Protein AF-A0A954BRD0-F1 (afdb_monomer)

Secondary structure (DSSP, 8-state):
--PPPPPBSHHHHHTTTTTS-EEEEEEE-SS-SSS-EEEEEEE--TT---HHHHTT---GGGS-HHHHHHHHHHHHHHSEEEEEEE-HHHHHHH-HHHHHHHHHHHHHHHSSS--SEEEEESS-PPTT-SS-EEEETTGGGTBTT-

Foldseek 3Di:
DPPADAADAPVVVVVPAPNFFEKEKEWDDLPDPDDKIKMKIKTAHRVGDDPVLLVLQAQCVPDDPVSVVVSVVVRVVGIFMFMFIQGPVNCVVVPRLVRVLRGRLRGQVRGPDHGQEYEYEDDDDRPDRPHHYDYDDPCSRYHSND

pLDDT: mean 93.83, std 8.17, range [42.09, 98.69]

Sequence (146 aa):
MTGRARPDLTHEAAAGHPGLRVAGVDEVGRGPLAGPLVAAAVVVPPQGLPHALAARIDDSKRLSPAVRTELAAAIAAQCASAVGRAEVAEIDTLGLSAALALAMGRALRGLPAAPDHALVDGRWIPPGLPCPATAVVKGDQRCLSV

Solvent-accessible surface area (backbone atoms only — not comparable to full-atom values): 7823 Å² total; per-residue (Å²): 132,85,77,78,74,66,28,36,59,66,55,40,39,74,67,36,37,64,86,37,50,40,23,12,25,42,74,49,50,87,79,61,97,69,70,45,35,35,16,42,23,26,27,66,44,73,89,56,69,60,65,83,57,49,73,67,52,57,52,67,89,80,46,54,73,69,56,47,55,53,47,51,53,55,44,59,76,64,26,53,53,23,71,11,61,23,49,55,72,47,28,74,72,57,34,66,68,52,22,48,26,47,4,43,32,40,3,47,69,52,27,93,60,79,45,64,27,35,41,32,48,34,86,64,74,57,75,83,48,91,44,56,71,44,51,30,75,58,17,46,49,44,24,63,42,56

Structure (mmCIF, N/CA/C/O backbone):
data_AF-A0A954BRD0-F1
#
_entry.id   AF-A0A954BRD0-F1
#
loop_
_atom_site.group_PDB
_atom_site.id
_atom_site.type_symbol
_atom_site.label_atom_id
_atom_site.label_alt_id
_atom_site.label_comp_id
_atom_site.label_asym_id
_atom_site.label_entity_id
_atom_site.label_seq_id
_atom_site.pdbx_PDB_ins_code
_atom_site.Cartn_x
_atom_site.Cartn_y
_atom_site.Cartn_z
_atom_site.occupancy
_atom_site.B_iso_or_equiv
_atom_site.auth_seq_id
_atom_site.auth_comp_id
_atom_site.auth_asym_id
_atom_site.auth_atom_id
_atom_site.pdbx_PDB_model_num
ATOM 1 N N . MET A 1 1 ? 12.664 19.606 22.897 1.00 42.09 1 MET A N 1
ATOM 2 C CA . MET A 1 1 ? 12.570 18.439 21.995 1.00 42.09 1 MET A CA 1
ATOM 3 C C . MET A 1 1 ? 11.105 18.250 21.644 1.00 42.09 1 MET A C 1
ATOM 5 O O . MET A 1 1 ? 10.375 17.654 22.421 1.00 42.09 1 MET A O 1
ATOM 9 N N . THR A 1 2 ? 10.631 18.844 20.552 1.00 45.19 2 THR A N 1
ATOM 10 C CA . THR A 1 2 ? 9.273 18.579 20.060 1.00 45.19 2 THR A CA 1
ATOM 11 C C . THR A 1 2 ? 9.262 17.152 19.519 1.00 45.19 2 THR A C 1
ATOM 13 O O . THR A 1 2 ? 9.907 16.859 18.514 1.00 45.19 2 THR A O 1
ATOM 16 N N . GLY A 1 3 ? 8.631 16.229 20.249 1.00 55.69 3 GLY A N 1
ATOM 17 C CA . GLY A 1 3 ? 8.462 14.853 19.790 1.00 55.69 3 GLY A CA 1
ATOM 18 C C . GLY A 1 3 ? 7.759 14.870 18.437 1.00 55.69 3 GLY A C 1
ATOM 19 O O . GLY A 1 3 ? 6.707 15.490 18.297 1.00 55.69 3 GLY A O 1
ATOM 20 N N . ARG A 1 4 ? 8.373 14.260 17.422 1.00 65.94 4 ARG A N 1
ATOM 21 C CA . ARG A 1 4 ? 7.777 14.163 16.090 1.00 65.94 4 ARG A CA 1
ATOM 22 C C . ARG A 1 4 ? 6.459 13.388 16.190 1.00 65.94 4 ARG A C 1
ATOM 24 O O . ARG A 1 4 ? 6.419 12.344 16.838 1.00 65.94 4 ARG A O 1
ATOM 31 N N . ALA A 1 5 ? 5.410 13.911 15.558 1.00 78.12 5 ALA A N 1
ATOM 32 C CA . ALA A 1 5 ? 4.113 13.249 15.500 1.00 78.12 5 ALA A CA 1
ATOM 33 C C . ALA A 1 5 ? 4.245 11.881 14.811 1.00 78.12 5 ALA A C 1
ATOM 35 O O . ALA A 1 5 ? 4.966 11.753 13.817 1.00 78.12 5 ALA A O 1
ATOM 36 N N . ARG A 1 6 ? 3.591 10.869 15.385 1.00 85.62 6 ARG A N 1
ATOM 37 C CA . ARG A 1 6 ? 3.444 9.543 14.776 1.00 85.62 6 ARG A CA 1
ATOM 38 C C . ARG A 1 6 ? 2.381 9.597 13.677 1.00 85.62 6 ARG A C 1
ATOM 40 O O . ARG A 1 6 ? 1.528 10.483 13.749 1.00 85.62 6 ARG A O 1
ATOM 47 N N . PRO A 1 7 ? 2.427 8.684 12.693 1.00 91.56 7 PRO A N 1
ATOM 48 C CA . PRO A 1 7 ? 1.338 8.567 11.737 1.00 91.56 7 PRO A CA 1
ATOM 49 C C . PRO A 1 7 ? 0.018 8.303 12.474 1.00 91.56 7 PRO A C 1
ATOM 51 O O . PRO A 1 7 ? -0.028 7.574 13.468 1.00 91.56 7 PRO A O 1
ATOM 54 N N . ASP A 1 8 ? -1.047 8.932 11.993 1.00 94.00 8 ASP A N 1
ATOM 55 C CA . ASP A 1 8 ? -2.405 8.782 12.500 1.00 94.00 8 ASP A CA 1
ATOM 56 C C . ASP A 1 8 ? -3.389 8.680 11.326 1.00 94.00 8 ASP A C 1
ATOM 58 O O . ASP A 1 8 ? -2.975 8.563 10.175 1.00 94.00 8 ASP A O 1
ATOM 62 N N . LEU A 1 9 ? -4.691 8.675 11.619 1.00 95.69 9 LEU A N 1
ATOM 63 C CA . LEU A 1 9 ? -5.742 8.521 10.610 1.00 95.69 9 LEU A CA 1
ATOM 64 C C . LEU A 1 9 ? -6.200 9.847 9.979 1.00 95.69 9 LEU A C 1
ATOM 66 O O . LEU A 1 9 ? -7.267 9.894 9.371 1.00 95.69 9 LEU A O 1
ATOM 70 N N . THR A 1 10 ? -5.459 10.949 10.136 1.00 96.75 10 THR A N 1
ATOM 71 C CA . THR A 1 10 ? -5.897 12.267 9.643 1.00 96.75 10 THR A CA 1
ATOM 72 C C . THR A 1 10 ? -6.057 12.289 8.120 1.00 96.75 10 THR A C 1
ATOM 74 O O . THR A 1 10 ? -7.024 12.863 7.614 1.00 96.75 10 THR A O 1
ATOM 77 N N . HIS A 1 11 ? -5.141 11.663 7.372 1.00 97.31 11 HIS A N 1
ATOM 78 C CA . HIS A 1 11 ? -5.214 11.625 5.902 1.00 97.31 11 HIS A CA 1
ATOM 79 C C . HIS A 1 11 ? -6.286 10.660 5.413 1.00 97.31 11 HIS A C 1
ATOM 81 O O . HIS A 1 11 ? -7.009 10.964 4.468 1.00 97.31 11 HIS A O 1
ATOM 87 N N . GLU A 1 12 ? -6.430 9.528 6.088 1.00 97.94 12 GLU A N 1
ATOM 88 C CA . GLU A 1 12 ? -7.462 8.535 5.837 1.00 97.94 12 GLU A CA 1
ATOM 89 C C . GLU A 1 12 ? -8.842 9.150 6.052 1.00 97.94 12 GLU A C 1
ATOM 91 O O . GLU A 1 12 ? -9.715 9.016 5.196 1.00 97.94 12 GLU A O 1
ATOM 96 N N . ALA A 1 13 ? -9.029 9.881 7.155 1.00 97.31 13 ALA A N 1
ATOM 97 C CA . ALA A 1 13 ? -10.269 10.584 7.455 1.00 97.31 13 ALA A CA 1
ATOM 98 C C . ALA A 1 13 ? -10.579 11.659 6.407 1.00 97.31 13 ALA A C 1
ATOM 100 O O . ALA A 1 13 ? -11.707 11.742 5.923 1.00 97.31 13 ALA A O 1
ATOM 101 N N . ALA A 1 14 ? -9.573 12.434 5.989 1.00 97.44 14 ALA A N 1
ATOM 102 C CA . ALA A 1 14 ? -9.724 13.409 4.909 1.00 97.44 14 ALA A CA 1
ATOM 103 C C . ALA A 1 14 ? -10.084 12.753 3.560 1.00 97.44 14 ALA A C 1
ATOM 105 O O . ALA A 1 14 ? -10.794 13.355 2.758 1.00 97.44 14 ALA A O 1
ATOM 106 N N . ALA A 1 15 ? -9.632 11.518 3.325 1.00 96.25 15 ALA A N 1
ATOM 107 C CA . ALA A 1 15 ? -9.972 10.708 2.156 1.00 96.25 15 ALA A CA 1
ATOM 108 C C . ALA A 1 15 ? -11.291 9.921 2.302 1.00 96.25 15 ALA A C 1
ATOM 110 O O . ALA A 1 15 ? -11.673 9.202 1.382 1.00 96.25 15 ALA A O 1
ATOM 111 N N . GLY A 1 16 ? -12.002 10.063 3.426 1.00 95.75 16 GLY A N 1
ATOM 112 C CA . GLY A 1 16 ? -13.342 9.511 3.632 1.00 95.75 16 GLY A CA 1
ATOM 113 C C . GLY A 1 16 ? -13.431 8.302 4.566 1.00 95.75 16 GLY A C 1
ATOM 114 O O . GLY A 1 16 ? -14.526 7.772 4.745 1.00 95.75 16 GLY A O 1
ATOM 115 N N . HIS A 1 17 ? -12.344 7.860 5.202 1.00 95.69 17 HIS A N 1
ATOM 116 C CA . HIS A 1 17 ? -12.411 6.875 6.291 1.00 95.69 17 HIS A CA 1
ATOM 117 C C . HIS A 1 17 ? -13.234 7.446 7.469 1.00 95.69 17 HIS A C 1
ATOM 119 O O . HIS A 1 17 ? -13.058 8.610 7.825 1.00 95.69 17 HIS A O 1
ATOM 125 N N . PRO A 1 18 ? -14.092 6.661 8.155 1.00 93.19 18 PRO A N 1
ATOM 126 C CA . PRO A 1 18 ? -14.395 5.237 7.944 1.00 93.19 18 PRO A CA 1
ATOM 127 C C . PRO A 1 18 ? -15.519 4.956 6.940 1.00 93.19 18 PRO A C 1
ATOM 129 O O . PRO A 1 18 ? -15.885 3.798 6.762 1.00 93.19 18 PRO A O 1
ATOM 132 N N . GLY A 1 19 ? -16.098 5.982 6.311 1.00 95.44 19 GLY A N 1
ATOM 133 C CA . GLY A 1 19 ? -17.177 5.815 5.333 1.00 95.44 19 GLY A CA 1
ATOM 134 C C . GLY A 1 19 ? -16.732 5.160 4.020 1.00 95.44 19 GLY A C 1
ATOM 135 O O . GLY A 1 19 ? -17.555 4.559 3.337 1.00 95.44 19 GLY A O 1
ATOM 136 N N . LEU A 1 20 ? -15.440 5.252 3.694 1.00 96.56 20 LEU A N 1
ATOM 137 C CA . LEU A 1 20 ? -14.795 4.662 2.521 1.00 96.56 20 LEU A CA 1
ATOM 138 C C . LEU A 1 20 ? -13.642 3.736 2.930 1.00 96.56 20 LEU A C 1
ATOM 140 O O . LEU A 1 20 ? -12.971 3.961 3.941 1.00 96.56 20 LEU A O 1
ATOM 144 N N . ARG A 1 21 ? -13.363 2.721 2.103 1.00 97.94 21 ARG A N 1
ATOM 145 C CA . ARG A 1 21 ? -12.182 1.855 2.223 1.00 97.94 21 ARG A CA 1
ATOM 146 C C . ARG A 1 21 ? -10.976 2.572 1.633 1.00 97.94 21 ARG A C 1
ATOM 148 O O . ARG A 1 21 ? -10.719 2.490 0.431 1.00 97.94 21 ARG A O 1
ATOM 155 N N . VAL A 1 22 ? -10.251 3.281 2.488 1.00 98.56 22 VAL A N 1
ATOM 156 C CA . VAL A 1 22 ? -9.021 3.986 2.116 1.00 98.56 22 VAL A CA 1
ATOM 157 C C . VAL A 1 22 ? -7.825 3.054 2.313 1.00 98.56 22 VAL A C 1
ATOM 159 O O . VAL A 1 22 ? -7.595 2.574 3.422 1.00 98.56 22 VAL A O 1
ATOM 162 N N . ALA A 1 23 ? -7.081 2.785 1.239 1.00 98.62 23 ALA A N 1
ATOM 163 C CA . ALA A 1 23 ? -5.850 1.999 1.283 1.00 98.62 23 ALA A CA 1
ATOM 164 C C . ALA A 1 23 ? -4.620 2.908 1.330 1.00 98.62 23 ALA A C 1
ATOM 166 O O . ALA A 1 23 ? -4.497 3.788 0.487 1.00 98.62 23 ALA A O 1
ATOM 167 N N . GLY A 1 24 ? -3.684 2.671 2.240 1.00 98.38 24 GLY A N 1
ATOM 168 C CA . GLY A 1 24 ? -2.333 3.216 2.141 1.00 98.38 24 GLY A CA 1
ATOM 169 C C . GLY A 1 24 ? -1.435 2.301 1.310 1.00 98.38 24 GLY A C 1
ATOM 170 O O . GLY A 1 24 ? -1.623 1.081 1.312 1.00 98.38 24 GLY A O 1
ATOM 171 N N . VAL A 1 25 ? -0.517 2.886 0.540 1.00 98.31 25 VAL A N 1
ATOM 172 C CA . VAL A 1 25 ? 0.361 2.185 -0.404 1.00 98.31 25 VAL A CA 1
ATOM 173 C C . VAL A 1 25 ? 1.778 2.750 -0.343 1.00 98.31 25 VAL A C 1
ATOM 175 O O . VAL A 1 25 ? 1.964 3.953 -0.523 1.00 98.31 25 VAL A O 1
ATOM 178 N N . ASP A 1 26 ? 2.767 1.872 -0.179 1.00 97.19 26 ASP A N 1
ATOM 179 C CA . ASP A 1 26 ? 4.200 2.203 -0.206 1.00 97.19 26 ASP A CA 1
ATOM 180 C C . ASP A 1 26 ? 5.004 1.128 -0.964 1.00 97.19 26 ASP A C 1
ATOM 182 O O . ASP A 1 26 ? 4.551 -0.018 -1.116 1.00 97.19 26 ASP A O 1
ATOM 186 N N . GLU A 1 27 ? 6.194 1.493 -1.451 1.00 95.94 27 GLU A N 1
ATOM 187 C CA . GLU A 1 27 ? 7.113 0.618 -2.174 1.00 95.94 27 GLU A CA 1
ATOM 188 C C . GLU A 1 27 ? 8.482 0.423 -1.507 1.00 95.94 27 GLU A C 1
ATOM 190 O O . GLU A 1 27 ? 9.064 1.294 -0.867 1.00 95.94 27 GLU A O 1
ATOM 195 N N . VAL A 1 28 ? 9.086 -0.732 -1.780 1.00 94.94 28 VAL A N 1
ATOM 196 C CA . VAL A 1 28 ? 10.491 -1.024 -1.487 1.00 94.94 28 VAL A CA 1
ATOM 197 C C . VAL A 1 28 ? 11.151 -1.698 -2.687 1.00 94.94 28 VAL A C 1
ATOM 199 O O . VAL A 1 28 ? 10.503 -2.387 -3.471 1.00 94.94 28 VAL A O 1
ATOM 202 N N . GLY A 1 29 ? 12.466 -1.527 -2.835 1.00 92.00 29 GLY A N 1
ATOM 203 C CA . GLY A 1 29 ? 13.222 -2.139 -3.939 1.00 92.00 29 GLY A CA 1
ATOM 204 C C . GLY A 1 29 ? 13.434 -1.234 -5.157 1.00 92.00 29 GLY A C 1
ATOM 205 O O . GLY A 1 29 ? 13.859 -1.708 -6.200 1.00 92.00 29 GLY A O 1
ATOM 206 N N . ARG A 1 30 ? 13.202 0.079 -5.032 1.00 89.62 30 ARG A N 1
ATOM 207 C CA . ARG A 1 30 ? 13.417 1.043 -6.128 1.00 89.62 30 ARG A CA 1
ATOM 208 C C . ARG A 1 30 ? 14.894 1.374 -6.417 1.00 89.62 30 ARG A C 1
ATOM 210 O O . ARG A 1 30 ? 15.224 1.779 -7.526 1.00 89.62 30 ARG A O 1
ATOM 217 N N . GLY A 1 31 ? 15.760 1.277 -5.407 1.00 87.88 31 GLY A N 1
ATOM 218 C CA . GLY A 1 31 ? 17.180 1.664 -5.471 1.00 87.88 31 GLY A CA 1
ATOM 219 C C . GLY A 1 31 ? 18.228 0.538 -5.581 1.00 87.88 31 GLY A C 1
ATOM 220 O O . GLY A 1 31 ? 19.315 0.822 -6.082 1.00 87.88 31 GLY A O 1
ATOM 221 N N . PRO A 1 32 ? 17.984 -0.701 -5.103 1.00 90.75 32 PRO A N 1
ATOM 222 C CA . PRO A 1 32 ? 18.937 -1.804 -5.259 1.00 90.75 32 PRO A CA 1
ATOM 223 C C . PRO A 1 32 ? 19.216 -2.184 -6.724 1.00 90.75 32 PRO A C 1
ATOM 225 O O . PRO A 1 32 ? 18.355 -2.034 -7.581 1.00 90.75 32 PRO 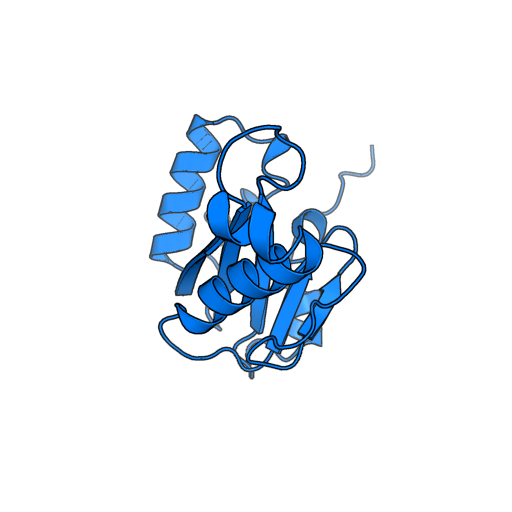A O 1
ATOM 228 N N . LEU A 1 33 ? 20.406 -2.743 -6.989 1.00 88.00 33 LEU A N 1
ATOM 229 C CA . LEU A 1 33 ? 20.814 -3.248 -8.316 1.00 88.00 33 LEU A CA 1
ATOM 230 C C . LEU A 1 33 ? 20.185 -4.600 -8.691 1.00 88.00 33 LEU A C 1
ATOM 232 O O . LEU A 1 33 ? 20.264 -5.015 -9.842 1.00 88.00 33 LEU A O 1
ATOM 236 N N . ALA A 1 34 ? 19.634 -5.321 -7.717 1.00 88.44 34 ALA A N 1
ATOM 237 C CA . ALA A 1 34 ? 19.075 -6.650 -7.903 1.00 88.44 34 ALA A CA 1
ATOM 238 C C . ALA A 1 34 ? 17.860 -6.855 -6.999 1.00 88.44 34 ALA A C 1
ATOM 240 O O . ALA A 1 34 ? 17.786 -6.299 -5.899 1.00 88.44 34 ALA A O 1
ATOM 241 N N . GLY A 1 35 ? 16.954 -7.717 -7.455 1.00 93.38 35 GLY A N 1
ATOM 242 C CA . GLY A 1 35 ? 15.710 -8.045 -6.767 1.00 93.38 35 GLY A CA 1
ATOM 243 C C . GLY A 1 35 ? 14.495 -7.315 -7.348 1.00 93.38 35 GLY A C 1
ATOM 244 O O . GLY A 1 35 ? 14.645 -6.376 -8.129 1.00 93.38 35 GLY A O 1
ATOM 245 N N . PRO A 1 36 ? 13.284 -7.778 -7.004 1.00 96.38 36 PRO A N 1
ATOM 246 C CA . PRO A 1 36 ? 12.052 -7.201 -7.516 1.00 96.38 36 PRO A CA 1
ATOM 247 C C . PRO A 1 36 ? 11.741 -5.859 -6.849 1.00 96.38 36 PRO A C 1
ATOM 249 O O . PRO A 1 36 ? 12.174 -5.572 -5.729 1.00 96.38 36 PRO A O 1
ATOM 252 N N . LEU A 1 37 ? 10.884 -5.086 -7.507 1.00 97.31 37 LEU A N 1
ATOM 253 C CA . LEU A 1 37 ? 10.187 -3.962 -6.900 1.00 97.31 37 LEU A CA 1
ATOM 254 C C . LEU A 1 37 ? 8.928 -4.496 -6.215 1.00 97.31 37 LEU A C 1
ATOM 256 O O . LEU A 1 37 ? 8.146 -5.225 -6.825 1.00 97.31 37 LEU A O 1
ATOM 260 N N . VAL A 1 38 ? 8.723 -4.153 -4.948 1.00 98.19 38 VAL A N 1
ATOM 261 C CA . VAL A 1 38 ? 7.608 -4.658 -4.138 1.00 98.19 38 VAL A CA 1
ATOM 262 C C . VAL A 1 38 ? 6.799 -3.480 -3.621 1.00 98.19 38 VAL A C 1
ATOM 264 O O . VAL A 1 38 ? 7.374 -2.517 -3.131 1.00 98.19 38 VAL A O 1
ATOM 267 N N . ALA A 1 39 ? 5.477 -3.573 -3.696 1.00 98.06 39 ALA A N 1
ATOM 268 C CA . ALA A 1 39 ? 4.557 -2.626 -3.082 1.00 98.06 39 ALA A CA 1
ATOM 269 C C . ALA A 1 39 ? 3.601 -3.359 -2.138 1.00 98.06 39 ALA A C 1
ATOM 271 O O . ALA A 1 39 ? 3.218 -4.504 -2.397 1.00 98.06 39 ALA A O 1
ATOM 272 N N . ALA A 1 40 ? 3.195 -2.699 -1.060 1.00 98.25 40 ALA A N 1
ATOM 273 C CA . ALA A 1 40 ? 2.159 -3.184 -0.156 1.00 98.25 40 ALA A CA 1
ATOM 274 C C . ALA A 1 40 ? 0.970 -2.224 -0.172 1.00 98.25 40 ALA A C 1
ATOM 276 O O . ALA A 1 40 ? 1.154 -1.024 -0.334 1.00 98.25 40 ALA A O 1
ATOM 277 N N . ALA A 1 41 ? -0.237 -2.762 -0.017 1.00 98.56 41 ALA A N 1
ATOM 278 C CA . ALA A 1 41 ? -1.453 -1.989 0.196 1.00 98.56 41 ALA A CA 1
ATOM 279 C C . ALA A 1 41 ? -2.093 -2.426 1.516 1.00 98.56 41 ALA A C 1
ATOM 281 O O . ALA A 1 41 ? -2.209 -3.630 1.761 1.00 98.56 41 ALA A O 1
ATOM 282 N N . VAL A 1 42 ? -2.508 -1.474 2.352 1.00 98.50 42 VAL A N 1
ATOM 283 C CA . VAL A 1 42 ? -3.092 -1.732 3.677 1.00 98.50 42 VAL A CA 1
ATOM 284 C C . VAL A 1 42 ? -4.337 -0.872 3.878 1.00 98.50 42 VAL A C 1
ATOM 286 O O . VAL A 1 42 ? -4.308 0.334 3.677 1.00 98.50 42 VAL A O 1
ATOM 289 N N . VAL A 1 43 ? -5.437 -1.486 4.310 1.00 98.50 43 VAL A N 1
ATOM 290 C CA . VAL A 1 43 ? -6.679 -0.809 4.704 1.00 98.50 43 VAL A CA 1
ATOM 291 C C . VAL A 1 43 ? -6.888 -1.021 6.199 1.00 98.50 43 VAL A C 1
ATOM 293 O O . VAL A 1 43 ? -7.030 -2.158 6.664 1.00 98.50 43 VAL A O 1
ATOM 296 N N . VAL A 1 44 ? -6.916 0.081 6.947 1.00 97.56 44 VAL A N 1
ATOM 297 C CA . VAL A 1 44 ? -7.229 0.087 8.381 1.00 97.56 44 VAL A CA 1
ATOM 298 C C . VAL A 1 44 ? -8.735 -0.156 8.564 1.00 97.56 44 VAL A C 1
ATOM 300 O O . VAL A 1 44 ? -9.535 0.391 7.802 1.00 97.56 44 VAL A O 1
ATOM 303 N N . PRO A 1 45 ? -9.160 -0.995 9.528 1.00 96.44 45 PRO A N 1
ATOM 304 C CA . PRO A 1 45 ? -10.578 -1.251 9.753 1.00 96.44 45 PRO A CA 1
ATOM 305 C C . PRO A 1 45 ? -11.327 0.010 10.233 1.00 96.44 45 PRO A C 1
ATOM 307 O O . PRO A 1 45 ? -10.726 0.862 10.888 1.00 96.44 45 PRO A O 1
ATOM 310 N N . PRO A 1 46 ? -12.651 0.113 10.002 1.00 94.75 46 PRO A N 1
ATOM 311 C CA . PRO A 1 46 ? -13.448 1.300 10.339 1.00 94.75 46 PRO A CA 1
ATOM 312 C C . PRO A 1 46 ? -13.331 1.770 11.796 1.00 94.75 46 PRO A C 1
ATOM 314 O O . PRO A 1 46 ? -13.344 2.968 12.068 1.00 94.75 46 PRO A O 1
ATOM 317 N N . GLN A 1 47 ? -13.198 0.831 12.735 1.00 94.00 47 GLN A N 1
ATOM 318 C CA . GLN A 1 47 ? -13.012 1.102 14.163 1.00 94.00 47 GLN A CA 1
ATOM 319 C C . GLN A 1 47 ? -11.583 1.536 14.545 1.00 94.00 47 GLN A C 1
ATOM 321 O O . GLN A 1 47 ? -11.315 1.794 15.718 1.00 94.00 47 GLN A O 1
ATOM 326 N N . GLY A 1 48 ? -10.664 1.606 13.580 1.00 93.94 48 GLY A N 1
ATOM 327 C CA . GLY A 1 48 ? -9.244 1.857 13.798 1.00 93.94 48 GLY A CA 1
ATOM 328 C C . GLY A 1 48 ? -8.495 0.648 14.366 1.00 93.94 48 GLY A C 1
ATOM 329 O O . GLY A 1 48 ? -9.024 -0.459 14.480 1.00 93.94 48 GLY A O 1
ATOM 330 N N . LEU A 1 49 ? -7.233 0.868 14.734 1.00 94.94 49 LEU A N 1
ATOM 331 C CA . LEU A 1 49 ? -6.390 -0.138 15.380 1.00 94.94 49 LEU A CA 1
ATOM 332 C C . LEU A 1 49 ? -6.390 0.026 16.905 1.00 94.94 49 LEU A C 1
ATOM 334 O O . LEU A 1 49 ? -6.499 1.150 17.403 1.00 94.94 49 LEU A O 1
ATOM 338 N N . PRO A 1 50 ? -6.167 -1.060 17.670 1.00 95.25 50 PRO A N 1
ATOM 339 C CA . PRO A 1 50 ? -5.900 -0.960 19.095 1.00 95.25 50 PRO A CA 1
ATOM 340 C C . PRO A 1 50 ? -4.750 0.010 19.359 1.00 95.25 50 PRO A C 1
ATOM 342 O O . PRO A 1 50 ? -3.706 -0.069 18.708 1.00 95.25 50 PRO A O 1
ATOM 345 N N . HIS A 1 51 ? -4.908 0.880 20.359 1.00 92.38 51 HIS A N 1
ATOM 346 C CA . HIS A 1 51 ? -3.914 1.907 20.682 1.00 92.38 51 HIS A CA 1
ATOM 347 C C . HIS A 1 51 ? -2.504 1.326 20.881 1.00 92.38 51 HIS A C 1
ATOM 349 O O . HIS A 1 51 ? -1.527 1.893 20.402 1.00 92.38 51 HIS A O 1
ATOM 355 N N . ALA A 1 52 ? -2.401 0.155 21.520 1.00 92.69 52 ALA A N 1
ATOM 356 C CA . ALA A 1 52 ? -1.132 -0.536 21.747 1.00 92.69 52 ALA A CA 1
ATOM 357 C C . ALA 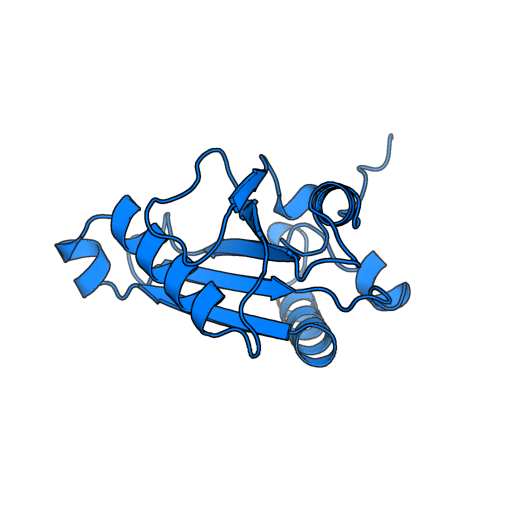A 1 52 ? -0.409 -0.947 20.448 1.00 92.69 52 ALA A C 1
ATOM 359 O O . ALA A 1 52 ? 0.821 -0.995 20.432 1.00 92.69 52 ALA A O 1
ATOM 360 N N . LEU A 1 53 ? -1.151 -1.227 19.369 1.00 93.81 53 LEU A N 1
ATOM 361 C CA . LEU A 1 53 ? -0.580 -1.491 18.049 1.00 93.81 53 LEU A CA 1
ATOM 362 C C . LEU A 1 53 ? -0.295 -0.180 17.311 1.00 93.81 53 LEU A C 1
ATOM 364 O O . LEU A 1 53 ? 0.836 0.034 16.886 1.00 93.81 53 LEU A O 1
ATOM 368 N N . ALA A 1 54 ? -1.286 0.712 17.214 1.00 92.38 54 ALA A N 1
ATOM 369 C CA . ALA A 1 54 ? -1.159 1.980 16.492 1.00 92.38 54 ALA A CA 1
ATOM 370 C C . ALA A 1 54 ? 0.023 2.818 16.999 1.00 92.38 54 ALA A C 1
ATOM 372 O O . ALA A 1 54 ? 0.799 3.352 16.215 1.00 92.38 54 ALA A O 1
ATOM 373 N N . ALA A 1 55 ? 0.235 2.860 18.318 1.00 90.88 55 ALA A N 1
ATOM 374 C CA . ALA A 1 55 ? 1.348 3.587 18.914 1.00 90.88 55 ALA A CA 1
ATOM 375 C C . ALA A 1 55 ? 2.725 3.016 18.530 1.00 90.88 55 ALA A C 1
ATOM 377 O O . ALA A 1 55 ? 3.726 3.703 18.701 1.00 90.88 55 ALA A O 1
ATOM 378 N N . ARG A 1 56 ? 2.826 1.777 18.048 1.00 93.00 56 ARG A N 1
ATOM 379 C CA . ARG A 1 56 ? 4.107 1.165 17.666 1.00 93.00 56 ARG A CA 1
ATOM 380 C C . ARG A 1 56 ? 4.414 1.285 16.175 1.00 93.00 56 ARG A C 1
ATOM 382 O O . ARG A 1 56 ? 5.545 0.998 15.792 1.00 93.00 56 ARG A O 1
ATOM 389 N N . ILE A 1 57 ? 3.442 1.707 15.367 1.00 90.75 57 ILE A N 1
ATOM 390 C CA . ILE A 1 57 ? 3.627 1.966 13.939 1.00 90.75 57 ILE A CA 1
ATOM 391 C C . ILE A 1 57 ? 4.350 3.313 13.783 1.00 90.75 57 ILE A C 1
ATOM 393 O O . ILE A 1 57 ? 3.956 4.330 14.354 1.00 90.75 57 ILE A O 1
ATOM 397 N N . ASP A 1 58 ? 5.471 3.286 13.071 1.00 86.06 58 ASP A N 1
ATOM 398 C CA . ASP A 1 58 ? 6.352 4.420 12.771 1.00 86.06 58 ASP A CA 1
ATOM 399 C C . ASP A 1 58 ? 7.160 4.044 11.514 1.00 86.06 58 ASP A C 1
ATOM 401 O O . ASP A 1 58 ? 7.103 2.899 11.055 1.00 86.06 58 ASP A O 1
ATOM 405 N N . ASP A 1 59 ? 7.963 4.977 11.006 1.00 77.94 59 ASP A N 1
ATOM 406 C CA . ASP A 1 59 ? 8.870 4.761 9.876 1.00 77.94 59 ASP A CA 1
ATOM 407 C C . ASP A 1 59 ? 9.706 3.490 10.105 1.00 77.94 59 ASP A C 1
ATOM 409 O O . ASP A 1 59 ? 10.484 3.382 11.066 1.00 77.94 59 ASP A O 1
ATOM 413 N N . SER A 1 60 ? 9.540 2.515 9.208 1.00 80.00 60 SER A N 1
ATOM 414 C CA . SER A 1 60 ? 10.106 1.170 9.340 1.00 80.00 60 SER A CA 1
ATOM 415 C C . SER A 1 60 ? 11.635 1.166 9.467 1.00 80.00 60 SER A C 1
ATOM 417 O O . SER A 1 60 ? 12.211 0.258 10.081 1.00 80.00 60 SER A O 1
ATOM 419 N N . LYS A 1 61 ? 12.309 2.209 8.964 1.00 82.75 61 LYS A N 1
ATOM 420 C CA . LYS A 1 61 ? 13.768 2.387 9.058 1.00 82.75 61 LYS A CA 1
ATOM 421 C C . LYS A 1 61 ? 14.228 2.646 10.493 1.00 82.75 61 LYS A C 1
ATOM 423 O O . LYS A 1 61 ? 15.401 2.457 10.803 1.00 82.75 61 LYS A O 1
ATOM 428 N N . ARG A 1 62 ? 13.318 3.065 11.374 1.00 82.94 62 ARG A N 1
ATOM 429 C CA . ARG A 1 62 ? 13.574 3.335 12.798 1.00 82.94 62 ARG A CA 1
ATOM 430 C C . ARG A 1 62 ? 13.307 2.126 13.690 1.00 82.94 62 ARG A C 1
ATOM 432 O O . ARG A 1 62 ? 13.614 2.165 14.880 1.00 82.94 62 ARG A O 1
ATOM 439 N N . LEU A 1 63 ? 12.740 1.063 13.128 1.00 87.00 63 LEU A N 1
ATOM 440 C CA . LEU A 1 63 ? 12.400 -0.163 13.835 1.00 87.00 63 LEU A CA 1
ATOM 441 C C . LEU A 1 63 ? 13.473 -1.228 13.604 1.00 87.00 63 LEU A C 1
ATOM 443 O O . LEU A 1 63 ? 14.053 -1.329 12.521 1.00 87.00 63 LEU A O 1
ATOM 447 N N . SER A 1 64 ? 13.721 -2.065 14.613 1.00 93.00 64 SER A N 1
ATOM 448 C CA . SER A 1 64 ? 14.590 -3.229 14.433 1.00 93.00 64 SER A CA 1
ATOM 449 C C . SER A 1 64 ? 13.919 -4.259 13.510 1.00 93.00 64 SER A C 1
ATOM 451 O O . SER A 1 64 ? 12.688 -4.310 13.443 1.00 93.00 64 SER A O 1
ATOM 453 N N . PRO A 1 65 ? 14.688 -5.123 12.820 1.00 93.50 65 PRO A N 1
ATOM 454 C CA . PRO A 1 65 ? 14.111 -6.179 11.989 1.00 93.50 65 PRO A CA 1
ATOM 455 C C . PRO A 1 65 ? 13.110 -7.066 12.742 1.00 93.50 65 PRO A C 1
ATOM 457 O O . PRO A 1 65 ? 12.050 -7.367 12.207 1.00 93.50 65 PRO A O 1
ATOM 460 N N . ALA A 1 66 ? 13.406 -7.416 13.999 1.00 93.88 66 ALA A N 1
ATOM 461 C CA . ALA A 1 66 ? 12.512 -8.213 14.837 1.00 93.88 66 ALA A CA 1
ATOM 462 C C . ALA A 1 66 ? 11.176 -7.499 15.103 1.00 93.88 66 ALA A C 1
ATOM 464 O O . ALA A 1 66 ? 10.117 -8.101 14.942 1.00 93.88 66 ALA A O 1
ATOM 465 N N . VAL A 1 67 ? 11.221 -6.201 15.431 1.00 93.06 67 VAL A N 1
ATOM 466 C CA . VAL A 1 67 ? 10.012 -5.394 15.659 1.00 93.06 67 VAL A CA 1
ATOM 467 C C . VAL A 1 67 ? 9.208 -5.232 14.370 1.00 93.06 67 VAL A C 1
ATOM 469 O O . VAL A 1 67 ? 7.985 -5.303 14.412 1.00 93.06 67 VAL A O 1
ATOM 472 N N . ARG A 1 68 ? 9.861 -5.069 13.212 1.00 93.69 68 ARG A N 1
ATOM 473 C CA . ARG A 1 68 ? 9.154 -5.022 11.922 1.00 93.69 68 ARG A CA 1
ATOM 474 C C . ARG A 1 68 ? 8.407 -6.316 11.629 1.00 93.69 68 ARG A C 1
ATOM 476 O O . ARG A 1 68 ? 7.257 -6.251 11.217 1.00 93.69 68 ARG A O 1
ATOM 483 N N . THR A 1 69 ? 9.032 -7.472 11.849 1.00 93.88 69 THR A N 1
ATOM 484 C CA . THR A 1 69 ? 8.384 -8.775 11.636 1.00 93.88 69 THR A CA 1
ATOM 485 C C . THR A 1 69 ? 7.178 -8.955 12.556 1.00 93.88 69 THR A C 1
ATOM 487 O O . THR A 1 69 ? 6.118 -9.382 12.105 1.00 93.88 69 THR A O 1
ATOM 490 N N . GLU A 1 70 ? 7.319 -8.587 13.830 1.00 95.12 70 GLU A N 1
ATOM 491 C CA . GLU A 1 70 ? 6.225 -8.624 14.803 1.00 95.12 70 GLU A CA 1
ATOM 492 C C . GLU A 1 70 ? 5.058 -7.719 14.380 1.00 95.12 70 GLU A C 1
ATOM 494 O O . GLU A 1 70 ? 3.908 -8.159 14.341 1.00 95.12 70 GLU A O 1
ATOM 499 N N . LEU A 1 71 ? 5.348 -6.466 14.018 1.00 94.94 71 LEU A N 1
ATOM 500 C CA . LEU A 1 71 ? 4.324 -5.513 13.595 1.00 94.94 71 LEU A CA 1
ATOM 501 C C . LEU A 1 71 ? 3.674 -5.915 12.276 1.00 94.94 71 LEU A C 1
ATOM 503 O O . LEU A 1 71 ? 2.464 -5.786 12.160 1.00 94.94 71 LEU A O 1
ATOM 507 N N . ALA A 1 72 ? 4.428 -6.445 11.312 1.00 94.69 72 ALA A N 1
ATOM 508 C CA . ALA A 1 72 ? 3.868 -6.933 10.056 1.00 94.69 72 ALA A CA 1
ATOM 509 C C . ALA A 1 72 ? 2.826 -8.035 10.301 1.00 94.69 72 ALA A C 1
ATOM 511 O O . ALA A 1 72 ? 1.742 -7.991 9.724 1.00 94.69 72 ALA A O 1
ATOM 512 N N . ALA A 1 73 ? 3.111 -8.979 11.205 1.00 95.62 73 ALA A N 1
ATOM 513 C CA . ALA A 1 73 ? 2.150 -10.010 11.592 1.00 95.62 73 ALA A CA 1
ATOM 514 C C . ALA A 1 73 ? 0.923 -9.417 12.307 1.00 95.62 73 ALA A C 1
ATOM 516 O O . ALA A 1 73 ? -0.211 -9.783 11.999 1.00 95.62 73 ALA A O 1
ATOM 517 N N . ALA A 1 74 ? 1.132 -8.470 13.228 1.00 96.25 74 ALA A N 1
ATOM 518 C CA . ALA A 1 74 ? 0.045 -7.819 13.957 1.00 96.25 74 ALA A CA 1
ATOM 519 C C . ALA A 1 74 ? -0.853 -6.953 13.053 1.00 96.25 74 ALA A C 1
ATOM 521 O O . ALA A 1 74 ? -2.069 -6.934 13.239 1.00 96.25 74 ALA A O 1
ATOM 522 N N . ILE A 1 75 ? -0.268 -6.264 12.069 1.00 95.62 75 ILE A N 1
ATOM 523 C CA . ILE A 1 75 ? -0.982 -5.482 11.053 1.00 95.62 75 ILE A CA 1
ATOM 524 C C . ILE A 1 75 ? -1.768 -6.425 10.146 1.00 95.62 75 ILE A C 1
ATOM 526 O O . ILE A 1 75 ? -2.961 -6.219 9.970 1.00 95.62 75 ILE A O 1
ATOM 530 N N . ALA A 1 76 ? -1.157 -7.496 9.632 1.00 95.25 76 ALA A N 1
ATOM 531 C CA . ALA A 1 76 ? -1.845 -8.460 8.770 1.00 95.25 76 ALA A CA 1
ATOM 532 C C . ALA A 1 76 ? -3.027 -9.162 9.467 1.00 95.25 76 ALA A C 1
ATOM 534 O O . ALA A 1 76 ? -3.989 -9.547 8.810 1.00 95.25 76 ALA A O 1
ATOM 535 N N . ALA A 1 77 ? -2.976 -9.310 10.795 1.00 96.62 77 ALA A N 1
ATOM 536 C CA . ALA A 1 77 ? -4.071 -9.873 11.582 1.00 96.62 77 ALA A CA 1
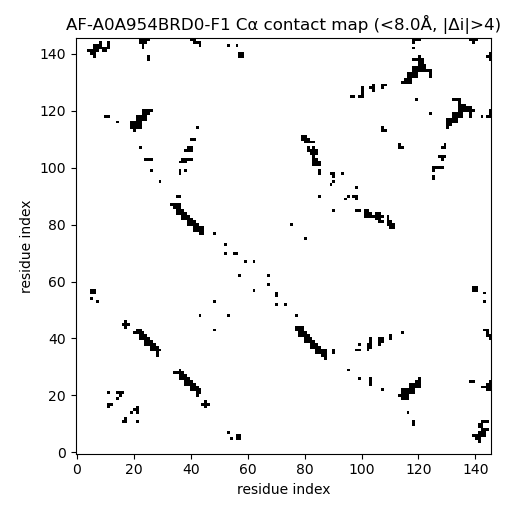ATOM 537 C C . ALA A 1 77 ? -5.251 -8.904 11.797 1.00 96.62 77 ALA A C 1
ATOM 539 O O . ALA A 1 77 ? -6.342 -9.356 12.141 1.00 96.62 77 ALA A O 1
ATOM 540 N N . GLN A 1 78 ? -5.047 -7.591 11.642 1.00 97.06 78 GLN A N 1
ATOM 541 C CA . GLN A 1 78 ? -6.055 -6.568 11.964 1.00 97.06 78 GLN A CA 1
ATOM 542 C C . GLN A 1 78 ? -6.483 -5.703 10.777 1.00 97.06 78 GLN A C 1
ATOM 544 O O . GLN A 1 78 ? -7.573 -5.135 10.797 1.00 97.06 78 GLN A O 1
ATOM 549 N N . CYS A 1 79 ? -5.650 -5.612 9.747 1.00 97.75 79 CYS A N 1
ATOM 550 C CA . CYS A 1 79 ? -5.896 -4.852 8.534 1.00 97.75 79 CYS A CA 1
ATOM 551 C C . CYS A 1 79 ? -6.125 -5.791 7.354 1.00 97.75 79 CYS A C 1
ATOM 553 O O . CYS A 1 79 ? -5.475 -6.831 7.225 1.00 97.75 79 CYS A O 1
ATOM 555 N N . ALA A 1 80 ? -6.967 -5.365 6.415 1.00 98.00 80 ALA A N 1
ATOM 556 C CA . ALA A 1 80 ? -6.926 -5.947 5.083 1.00 98.00 80 ALA A CA 1
ATOM 557 C C . ALA A 1 80 ? -5.637 -5.475 4.405 1.00 98.00 80 ALA A C 1
ATOM 559 O O . ALA A 1 80 ? -5.352 -4.280 4.370 1.00 98.00 80 ALA A O 1
ATOM 560 N N . SER A 1 81 ? -4.836 -6.404 3.894 1.00 98.31 81 SER A N 1
ATOM 561 C CA . SER A 1 81 ? -3.568 -6.068 3.254 1.00 98.31 81 SER A CA 1
ATOM 562 C C . SER A 1 81 ? -3.249 -7.012 2.108 1.00 98.31 81 SER A C 1
ATOM 564 O O . SER A 1 81 ? -3.754 -8.134 2.049 1.00 98.31 81 SER A O 1
ATOM 566 N N . ALA A 1 82 ? -2.424 -6.536 1.184 1.00 98.50 82 ALA A N 1
ATOM 567 C CA . ALA A 1 82 ? -1.952 -7.310 0.052 1.00 98.50 82 ALA A CA 1
ATOM 568 C C . ALA A 1 82 ? -0.595 -6.799 -0.429 1.00 98.50 82 ALA A C 1
ATOM 570 O O . ALA A 1 82 ? -0.241 -5.636 -0.236 1.00 98.50 82 ALA A O 1
ATOM 571 N N . VAL A 1 83 ? 0.161 -7.683 -1.077 1.00 98.38 83 VAL A N 1
ATOM 572 C CA . VAL A 1 83 ? 1.483 -7.379 -1.628 1.00 98.38 83 VAL A CA 1
ATOM 573 C C . VAL A 1 83 ? 1.453 -7.580 -3.134 1.00 98.38 83 VAL A C 1
ATOM 575 O O . VAL A 1 83 ? 1.012 -8.615 -3.629 1.00 98.38 83 VAL A O 1
ATOM 578 N N . GLY A 1 84 ? 1.957 -6.591 -3.859 1.00 98.38 84 GLY A N 1
ATOM 579 C CA . GLY A 1 84 ? 2.209 -6.653 -5.288 1.00 98.38 84 GLY A CA 1
ATOM 580 C C . GLY A 1 84 ? 3.702 -6.583 -5.568 1.00 98.38 84 GLY A C 1
ATOM 581 O O . GLY A 1 84 ? 4.469 -5.984 -4.818 1.00 98.38 84 GLY A O 1
ATOM 582 N N . ARG A 1 85 ? 4.134 -7.216 -6.654 1.00 98.12 85 ARG A N 1
ATOM 583 C CA . ARG A 1 85 ? 5.539 -7.235 -7.072 1.00 98.12 85 ARG A CA 1
ATOM 584 C C . ARG A 1 85 ? 5.639 -6.945 -8.554 1.00 98.12 85 ARG A C 1
ATOM 586 O O . ARG A 1 85 ? 4.718 -7.306 -9.279 1.00 98.12 85 ARG A O 1
ATOM 593 N N . ALA A 1 86 ? 6.727 -6.326 -8.983 1.00 98.12 86 ALA A N 1
ATOM 594 C CA . ALA A 1 86 ? 7.194 -6.334 -10.360 1.00 98.12 86 ALA A CA 1
ATOM 595 C C . ALA A 1 86 ? 8.560 -7.027 -10.386 1.00 98.12 86 ALA A C 1
ATOM 597 O O . ALA A 1 86 ? 9.489 -6.615 -9.684 1.00 98.12 86 ALA A O 1
ATOM 598 N N . GLU A 1 87 ? 8.648 -8.116 -11.141 1.00 97.75 87 GLU A N 1
ATOM 599 C CA . GLU A 1 87 ? 9.858 -8.926 -11.246 1.00 97.75 87 GLU A CA 1
ATOM 600 C C . GLU A 1 87 ? 10.932 -8.206 -12.068 1.00 97.75 87 GLU A C 1
ATOM 602 O O . GLU A 1 87 ? 10.629 -7.321 -12.867 1.00 97.75 87 GLU A O 1
ATOM 607 N N . VAL A 1 88 ? 12.196 -8.611 -11.911 1.00 97.00 88 VAL A N 1
ATOM 608 C CA . VAL A 1 88 ? 13.341 -7.989 -12.609 1.00 97.00 88 VAL A CA 1
ATOM 609 C C . VAL A 1 88 ? 13.109 -7.921 -14.122 1.00 97.00 88 VAL A C 1
ATOM 611 O O . VAL A 1 88 ? 13.250 -6.858 -14.713 1.00 97.00 88 VAL A O 1
ATOM 614 N N . ALA A 1 89 ? 12.628 -9.009 -14.729 1.00 97.50 89 ALA A N 1
ATOM 615 C CA . ALA A 1 89 ? 12.327 -9.044 -16.161 1.00 97.50 89 ALA A CA 1
ATOM 616 C C . ALA A 1 89 ? 11.238 -8.033 -16.581 1.00 97.50 89 ALA A C 1
ATOM 618 O O . ALA A 1 89 ? 11.276 -7.494 -17.688 1.00 97.50 89 ALA A O 1
ATOM 619 N N . GLU A 1 90 ? 10.268 -7.753 -15.707 1.00 97.44 90 GLU A N 1
ATOM 620 C CA . GLU A 1 90 ? 9.231 -6.748 -15.957 1.00 97.44 90 GLU A CA 1
ATOM 621 C C . GLU A 1 90 ? 9.793 -5.333 -15.802 1.00 97.44 90 GLU A C 1
ATOM 623 O O . GLU A 1 90 ? 9.441 -4.456 -16.585 1.00 97.44 90 GLU A O 1
ATOM 628 N N . ILE A 1 91 ? 10.694 -5.114 -14.840 1.00 96.75 91 ILE A N 1
ATOM 629 C CA . ILE A 1 91 ? 11.400 -3.838 -14.663 1.00 96.75 91 ILE A CA 1
ATOM 630 C C . ILE A 1 91 ? 12.264 -3.534 -15.888 1.00 96.75 91 ILE A C 1
ATOM 632 O O . ILE A 1 91 ? 12.180 -2.428 -16.421 1.00 96.75 91 ILE A O 1
ATOM 636 N N . ASP A 1 92 ? 13.027 -4.515 -16.367 1.00 95.75 92 ASP A N 1
ATOM 637 C CA . ASP A 1 92 ? 13.889 -4.378 -17.544 1.00 95.75 92 ASP A CA 1
ATOM 638 C C . ASP A 1 92 ? 13.079 -4.069 -18.811 1.00 95.75 92 ASP A C 1
ATOM 640 O O . ASP A 1 92 ? 13.505 -3.284 -19.656 1.00 95.75 92 ASP A O 1
ATOM 644 N N . THR A 1 93 ? 11.881 -4.651 -18.928 1.00 97.62 93 THR A N 1
ATOM 645 C CA . THR A 1 93 ? 11.012 -4.479 -20.101 1.00 97.62 93 THR A CA 1
ATOM 646 C C . THR A 1 93 ? 10.218 -3.171 -20.064 1.00 97.62 93 THR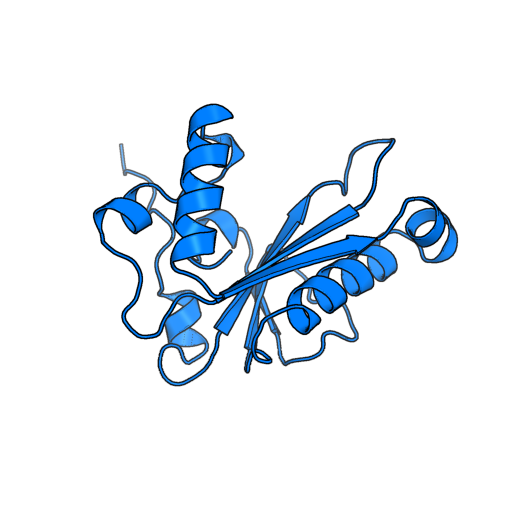 A C 1
ATOM 648 O O . THR A 1 93 ? 10.074 -2.498 -21.083 1.00 97.62 93 THR A O 1
ATOM 651 N N . LEU A 1 94 ? 9.651 -2.818 -18.908 1.00 95.88 94 LEU A N 1
ATOM 652 C CA . LEU A 1 94 ? 8.694 -1.713 -18.766 1.00 95.88 94 LEU A CA 1
ATOM 653 C C . LEU A 1 94 ? 9.355 -0.404 -18.315 1.00 95.88 94 LEU A C 1
ATOM 655 O O . LEU A 1 94 ? 8.771 0.674 -18.446 1.00 95.88 94 LEU A O 1
ATOM 659 N N . GLY A 1 95 ? 10.551 -0.495 -17.738 1.00 94.44 95 GLY A N 1
ATOM 660 C CA . GLY A 1 95 ? 11.169 0.582 -16.985 1.00 94.44 95 GLY A CA 1
ATOM 661 C C . GLY A 1 95 ? 10.549 0.766 -15.596 1.00 94.44 95 GLY A C 1
ATOM 662 O O . GLY A 1 95 ? 9.437 0.328 -15.286 1.00 94.44 95 GLY A O 1
ATOM 663 N N . LEU A 1 96 ? 11.284 1.474 -14.737 1.00 92.12 96 LEU A N 1
ATOM 664 C CA . LEU A 1 96 ? 10.988 1.570 -13.306 1.00 92.12 96 LEU A CA 1
ATOM 665 C C . LEU A 1 96 ? 9.617 2.189 -12.994 1.00 92.12 96 LEU A C 1
ATOM 667 O O . LEU A 1 96 ? 8.914 1.715 -12.107 1.00 92.12 96 LEU A O 1
ATOM 671 N N . SER A 1 97 ? 9.217 3.235 -13.721 1.00 93.44 97 SER A N 1
ATOM 672 C CA . SER A 1 97 ? 7.952 3.938 -13.462 1.00 93.44 97 SER A CA 1
ATOM 673 C C . SER A 1 97 ? 6.728 3.065 -13.752 1.00 93.44 97 SER A C 1
ATOM 675 O O . SER A 1 97 ? 5.776 3.057 -12.974 1.00 93.44 97 SER A O 1
ATOM 677 N N . ALA A 1 98 ? 6.748 2.313 -14.854 1.00 95.69 98 ALA A N 1
ATOM 678 C CA . ALA A 1 98 ? 5.652 1.417 -15.213 1.00 95.69 98 ALA A CA 1
ATOM 679 C C . ALA A 1 98 ? 5.657 0.147 -14.348 1.00 95.69 98 ALA A C 1
ATOM 681 O O . ALA A 1 98 ? 4.592 -0.317 -13.944 1.00 95.69 98 ALA A O 1
ATOM 682 N N . ALA A 1 99 ? 6.835 -0.364 -13.979 1.00 96.50 99 ALA A N 1
ATOM 683 C CA . ALA A 1 99 ? 6.956 -1.446 -13.006 1.00 96.50 99 ALA A CA 1
ATOM 684 C C . ALA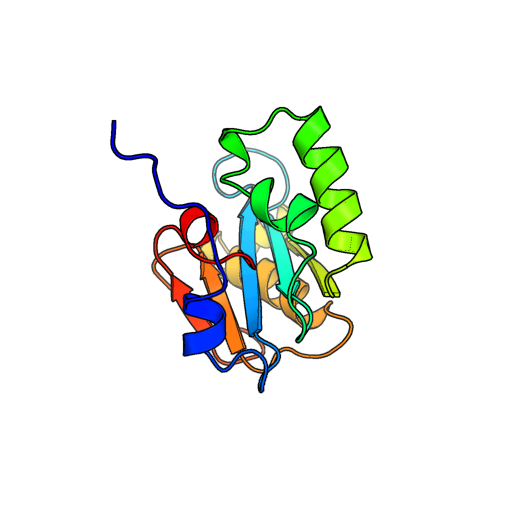 A 1 99 ? 6.410 -1.050 -11.620 1.00 96.50 99 ALA A C 1
ATOM 686 O O . ALA A 1 99 ? 5.746 -1.856 -10.971 1.00 96.50 99 ALA A O 1
ATOM 687 N N . LEU A 1 100 ? 6.610 0.202 -11.187 1.00 95.94 100 LEU A N 1
ATOM 688 C CA . LEU A 1 100 ? 6.018 0.730 -9.953 1.00 95.94 100 LEU A CA 1
ATOM 689 C C . LEU A 1 100 ? 4.489 0.746 -10.021 1.00 95.94 100 LEU A C 1
ATOM 691 O O . LEU A 1 100 ? 3.831 0.224 -9.122 1.00 95.94 100 LEU A O 1
ATOM 695 N N . ALA A 1 101 ? 3.927 1.272 -11.114 1.00 96.94 101 ALA A N 1
ATOM 696 C CA . ALA A 1 101 ? 2.483 1.249 -11.351 1.00 96.94 101 ALA A CA 1
ATOM 697 C C . ALA A 1 101 ? 1.924 -0.185 -11.326 1.00 96.94 101 ALA A C 1
ATOM 699 O O . ALA A 1 101 ? 0.872 -0.445 -10.739 1.00 96.94 101 ALA A O 1
ATOM 700 N N . LEU A 1 102 ? 2.655 -1.131 -11.923 1.00 98.06 102 LEU A N 1
ATOM 701 C CA . LEU A 1 102 ? 2.299 -2.544 -11.955 1.00 98.06 102 LEU A CA 1
ATOM 702 C C . LEU A 1 102 ? 2.304 -3.168 -10.553 1.00 98.06 102 LEU A C 1
ATOM 704 O O . LEU A 1 102 ? 1.325 -3.821 -10.183 1.00 98.06 102 LEU A O 1
ATOM 708 N N . ALA A 1 103 ? 3.363 -2.951 -9.768 1.00 98.31 103 ALA A N 1
ATOM 709 C CA . ALA A 1 103 ? 3.483 -3.466 -8.406 1.00 98.31 103 ALA A CA 1
ATOM 710 C C . ALA A 1 103 ? 2.389 -2.893 -7.490 1.00 98.31 103 ALA A C 1
ATOM 712 O O . ALA A 1 103 ? 1.670 -3.660 -6.849 1.00 98.31 103 ALA A O 1
ATOM 713 N N . MET A 1 104 ? 2.187 -1.572 -7.490 1.00 98.44 104 MET A N 1
ATOM 714 C CA . MET A 1 104 ? 1.133 -0.917 -6.701 1.00 98.44 104 MET A CA 1
ATOM 715 C C . MET A 1 104 ? -0.267 -1.366 -7.135 1.00 98.44 104 MET A C 1
ATOM 717 O O . MET A 1 104 ? -1.107 -1.700 -6.302 1.00 98.44 104 MET A O 1
ATOM 721 N N . GLY A 1 105 ? -0.516 -1.463 -8.444 1.00 98.38 105 GLY A N 1
ATOM 722 C CA . GLY A 1 105 ? -1.784 -1.960 -8.971 1.00 98.38 105 GLY A CA 1
ATOM 723 C C . GLY A 1 105 ? -2.060 -3.418 -8.591 1.00 98.38 105 GLY A C 1
ATOM 724 O O . GLY A 1 105 ? -3.207 -3.770 -8.316 1.00 98.38 105 GLY A O 1
ATOM 725 N N . ARG A 1 106 ? -1.028 -4.273 -8.548 1.00 98.69 106 ARG A N 1
ATOM 726 C CA . ARG A 1 106 ? -1.129 -5.657 -8.050 1.00 98.69 106 ARG A CA 1
ATOM 727 C C . ARG A 1 106 ? -1.452 -5.694 -6.558 1.00 98.69 106 ARG A C 1
ATOM 729 O O . ARG A 1 106 ? -2.328 -6.460 -6.175 1.00 98.69 106 ARG A O 1
ATOM 736 N N . ALA A 1 107 ? -0.813 -4.848 -5.749 1.00 98.69 107 ALA A N 1
ATOM 737 C CA . ALA A 1 107 ? -1.105 -4.750 -4.321 1.00 98.69 107 ALA A CA 1
ATOM 738 C C . ALA A 1 107 ? -2.568 -4.338 -4.084 1.00 98.69 107 ALA A C 1
ATOM 740 O O . ALA A 1 107 ? -3.302 -5.040 -3.398 1.00 98.69 107 ALA A O 1
ATOM 741 N N . LEU A 1 108 ? -3.035 -3.272 -4.742 1.00 98.69 108 LEU A N 1
ATOM 742 C CA . LEU A 1 108 ? -4.412 -2.783 -4.609 1.00 98.69 108 LEU A CA 1
ATOM 743 C C . LEU A 1 108 ? -5.460 -3.805 -5.076 1.00 98.69 108 LEU A C 1
ATOM 745 O O . LEU A 1 108 ? -6.490 -3.967 -4.427 1.00 98.69 108 LEU A O 1
ATOM 749 N N . ARG A 1 109 ? -5.204 -4.523 -6.179 1.00 98.50 109 ARG A N 1
ATOM 750 C CA . ARG A 1 109 ? -6.097 -5.594 -6.664 1.00 98.50 109 ARG A CA 1
ATOM 751 C C . ARG A 1 109 ? -6.063 -6.855 -5.802 1.00 98.50 109 ARG A C 1
ATOM 753 O O . ARG A 1 109 ? -7.013 -7.626 -5.849 1.00 98.50 109 ARG A O 1
ATOM 760 N N . GLY A 1 110 ? -4.980 -7.080 -5.063 1.00 98.38 110 GLY A N 1
ATOM 761 C CA . GLY A 1 110 ? -4.840 -8.223 -4.166 1.00 98.38 110 GLY A CA 1
ATOM 762 C C . GLY A 1 110 ? -5.587 -8.063 -2.843 1.00 98.38 110 GLY A C 1
ATOM 763 O O . GLY A 1 110 ? -5.686 -9.033 -2.095 1.00 98.38 110 GLY A O 1
ATOM 764 N N . LEU A 1 111 ? -6.096 -6.864 -2.534 1.00 98.44 111 LEU A N 1
ATOM 765 C CA . LEU A 1 111 ? -6.889 -6.637 -1.330 1.00 98.44 111 LEU A CA 1
ATOM 766 C C . LEU A 1 111 ? -8.165 -7.504 -1.356 1.00 98.44 111 LEU A C 1
ATOM 768 O O . LEU A 1 111 ? -8.799 -7.616 -2.406 1.00 98.44 111 LEU A O 1
ATOM 772 N N . PRO A 1 112 ? -8.603 -8.063 -0.208 1.00 97.12 112 PRO A N 1
ATOM 773 C CA . PRO A 1 112 ? -9.828 -8.869 -0.119 1.00 97.12 112 PRO A CA 1
ATOM 774 C C . PRO A 1 112 ? -11.089 -8.167 -0.639 1.00 97.12 112 PRO A C 1
ATOM 776 O O . PRO A 1 112 ? -12.043 -8.819 -1.057 1.00 97.12 112 PRO A O 1
ATOM 779 N N . ALA A 1 113 ? -11.100 -6.834 -0.601 1.00 96.69 113 ALA A N 1
ATOM 780 C CA . ALA A 1 113 ? -12.130 -6.004 -1.196 1.00 96.69 113 ALA A CA 1
ATOM 781 C C . ALA A 1 113 ? -11.476 -4.786 -1.858 1.00 96.69 113 ALA A C 1
ATOM 783 O O . ALA A 1 113 ? -10.530 -4.218 -1.310 1.00 96.69 113 ALA A O 1
ATOM 784 N N . ALA A 1 114 ? -11.995 -4.377 -3.018 1.00 97.06 114 ALA A N 1
ATOM 785 C CA . ALA A 1 114 ? -11.461 -3.235 -3.754 1.00 97.06 114 ALA A CA 1
ATOM 786 C C . ALA A 1 114 ? -11.524 -1.951 -2.902 1.00 97.06 114 ALA A C 1
ATOM 788 O O . ALA A 1 114 ? -12.580 -1.678 -2.332 1.00 97.06 114 ALA A O 1
ATOM 789 N N . PRO A 1 115 ? -10.440 -1.166 -2.801 1.00 98.00 115 PRO A N 1
ATOM 790 C CA . PRO A 1 115 ? -10.463 0.099 -2.081 1.00 98.00 115 PRO A CA 1
ATOM 791 C C . PRO A 1 115 ? -11.224 1.164 -2.875 1.00 98.00 115 PRO A C 1
ATOM 793 O O . PRO A 1 115 ? -11.209 1.170 -4.106 1.00 98.00 115 PRO A O 1
ATOM 796 N N . ASP A 1 116 ? -11.856 2.087 -2.158 1.00 98.50 116 ASP A N 1
ATOM 797 C CA . ASP A 1 116 ? -12.581 3.215 -2.747 1.00 98.50 116 ASP A CA 1
ATOM 798 C C . ASP A 1 116 ? -11.625 4.379 -3.069 1.00 98.50 116 ASP A C 1
ATOM 800 O O . ASP A 1 116 ? -11.861 5.136 -4.009 1.00 98.50 116 ASP A O 1
ATOM 804 N N . HIS A 1 117 ? -10.515 4.491 -2.326 1.00 98.50 117 HIS A N 1
ATOM 805 C CA . HIS A 1 117 ? -9.453 5.481 -2.540 1.00 98.50 117 HIS A CA 1
ATOM 806 C C . HIS A 1 117 ? -8.093 4.942 -2.075 1.00 98.50 117 HIS A C 1
ATOM 808 O O . HIS A 1 117 ? -8.041 4.111 -1.166 1.00 98.50 117 HIS A O 1
ATOM 814 N N . ALA A 1 118 ? -6.993 5.425 -2.655 1.00 98.50 118 ALA A N 1
ATOM 815 C CA . ALA A 1 118 ? -5.632 5.104 -2.219 1.00 98.50 118 ALA A CA 1
ATOM 816 C C . ALA A 1 118 ? -4.828 6.342 -1.776 1.00 98.50 118 ALA A C 1
ATOM 818 O O . ALA A 1 118 ? -4.839 7.382 -2.432 1.00 98.50 118 ALA A O 1
ATOM 819 N N . LEU A 1 119 ? -4.081 6.222 -0.684 1.00 98.62 119 LEU A N 1
ATOM 820 C CA . LEU A 1 119 ? -3.037 7.148 -0.255 1.00 98.62 119 LEU A CA 1
ATOM 821 C C . LEU A 1 119 ? -1.691 6.529 -0.631 1.00 98.62 119 LEU A C 1
ATOM 823 O O . LEU A 1 119 ? -1.362 5.450 -0.157 1.00 98.62 119 LEU A O 1
ATOM 827 N N . VAL A 1 120 ? -0.931 7.177 -1.508 1.00 98.12 120 VAL A N 1
ATOM 828 C CA . VAL A 1 120 ? 0.332 6.631 -2.035 1.00 98.12 120 VAL A CA 1
ATOM 829 C C . VAL A 1 120 ? 1.500 7.436 -1.479 1.00 98.12 120 VAL A C 1
ATOM 831 O O . VAL A 1 120 ? 1.482 8.666 -1.603 1.00 98.12 120 VAL A O 1
ATOM 834 N N . ASP A 1 121 ? 2.511 6.783 -0.894 1.00 96.19 121 ASP A N 1
ATOM 835 C CA . ASP A 1 121 ? 3.723 7.494 -0.476 1.00 96.19 121 ASP A CA 1
ATOM 836 C C . ASP A 1 121 ? 4.424 8.131 -1.682 1.00 96.19 121 ASP A C 1
ATOM 838 O O . ASP A 1 121 ? 4.592 7.545 -2.752 1.00 96.19 121 ASP A O 1
ATOM 842 N N . GLY A 1 122 ? 4.832 9.383 -1.509 1.00 94.06 122 GLY A N 1
ATOM 843 C CA . GLY A 1 122 ? 5.607 10.122 -2.490 1.00 94.06 122 GLY A CA 1
ATOM 844 C C . GLY A 1 122 ? 4.876 11.327 -3.070 1.00 94.06 122 GLY A C 1
ATOM 845 O O . GLY A 1 122 ? 4.071 11.994 -2.425 1.00 94.06 122 GLY A O 1
ATOM 846 N N . ARG A 1 123 ? 5.275 11.712 -4.285 1.00 93.69 123 ARG A N 1
ATOM 847 C CA . ARG A 1 123 ? 4.884 12.991 -4.912 1.00 93.69 123 ARG A CA 1
ATOM 848 C C . ARG A 1 123 ? 3.949 12.838 -6.102 1.00 93.69 123 ARG A C 1
ATOM 850 O O . ARG A 1 123 ? 3.409 13.832 -6.572 1.00 93.69 123 ARG A O 1
ATOM 857 N N . TRP A 1 124 ? 3.809 11.624 -6.617 1.00 92.25 124 TRP A N 1
ATOM 858 C CA . TRP A 1 124 ? 3.172 11.367 -7.900 1.00 92.25 124 TRP A CA 1
ATOM 859 C C . TRP A 1 124 ? 2.325 10.110 -7.788 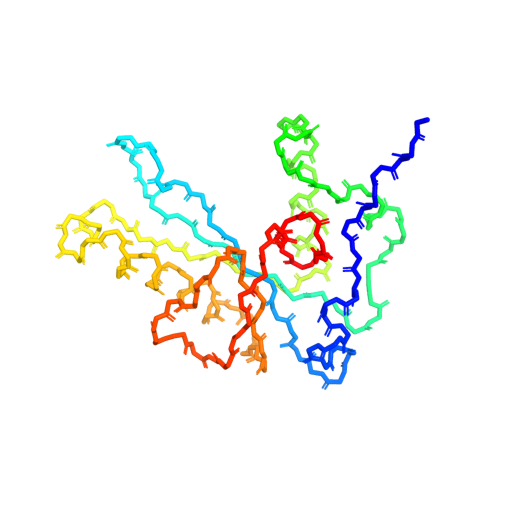1.00 92.25 124 TRP A C 1
ATOM 861 O O . TRP A 1 124 ? 2.728 9.158 -7.127 1.00 92.25 124 TRP A O 1
ATOM 871 N N . ILE A 1 125 ? 1.189 10.100 -8.476 1.00 95.75 125 ILE A N 1
ATOM 872 C CA . ILE A 1 125 ? 0.354 8.912 -8.616 1.00 95.75 125 ILE A CA 1
ATOM 873 C C . ILE A 1 125 ? 0.739 8.197 -9.912 1.00 95.75 125 ILE A C 1
ATOM 875 O O . ILE A 1 125 ? 0.663 8.818 -10.978 1.00 95.75 125 ILE A O 1
ATOM 879 N N . PRO A 1 126 ? 1.149 6.917 -9.861 1.00 91.94 126 PRO A N 1
ATOM 880 C CA . PRO A 1 126 ? 1.356 6.143 -11.075 1.00 91.94 126 PRO A CA 1
ATOM 881 C C . PRO A 1 126 ? 0.051 6.029 -11.881 1.00 91.94 126 PRO A C 1
ATOM 883 O O . PRO A 1 126 ? -1.022 5.875 -11.296 1.00 91.94 126 PRO A O 1
ATOM 886 N N . PRO A 1 127 ? 0.098 6.092 -13.220 1.00 91.94 127 PRO A N 1
ATOM 887 C CA . PRO A 1 127 ? -1.102 5.931 -14.031 1.00 91.94 127 PRO A CA 1
ATOM 888 C C . PRO A 1 127 ? -1.646 4.497 -13.933 1.00 91.94 127 PRO A C 1
ATOM 890 O O . PRO A 1 127 ? -0.892 3.544 -13.746 1.00 91.94 127 PRO A O 1
ATOM 893 N N . GLY A 1 128 ? -2.959 4.330 -14.116 1.00 92.31 128 GLY A N 1
ATOM 894 C CA . GLY A 1 128 ? -3.582 3.004 -14.227 1.00 92.31 128 GLY A CA 1
ATOM 895 C C . GLY A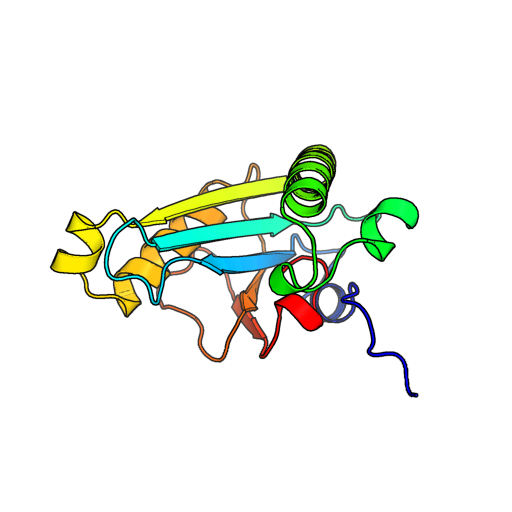 1 128 ? -3.799 2.258 -12.904 1.00 92.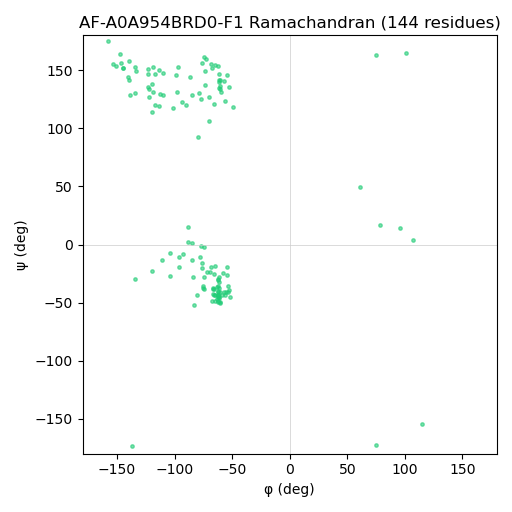31 128 GLY A C 1
ATOM 896 O O . GLY A 1 128 ? -4.021 1.043 -12.923 1.00 92.31 128 GLY A O 1
ATOM 897 N N . LEU A 1 129 ? -3.752 2.952 -11.760 1.00 96.62 129 LEU A N 1
ATOM 898 C CA . LEU A 1 129 ? -4.219 2.377 -10.496 1.00 96.62 129 LEU A CA 1
ATOM 899 C C . LEU A 1 129 ? -5.723 2.039 -10.577 1.00 96.62 129 LEU A C 1
ATOM 901 O O . LEU A 1 129 ? -6.473 2.732 -11.266 1.00 96.62 129 LEU A O 1
ATOM 905 N N . PRO A 1 130 ? -6.183 0.975 -9.892 1.00 97.44 130 PRO A N 1
ATOM 906 C CA . PRO A 1 130 ? -7.563 0.489 -9.991 1.00 97.44 130 PRO A CA 1
ATOM 907 C C . PRO A 1 130 ? -8.600 1.359 -9.257 1.00 97.44 130 PRO A C 1
ATOM 909 O O . PRO A 1 130 ? -9.784 1.036 -9.297 1.00 97.44 130 PRO A O 1
ATOM 912 N N . CYS A 1 131 ? -8.176 2.424 -8.576 1.00 97.38 131 CYS A N 1
ATOM 913 C CA . CYS A 1 131 ? -9.030 3.345 -7.831 1.00 97.38 131 CYS A CA 1
ATOM 914 C C . CYS A 1 131 ? -8.451 4.776 -7.870 1.00 97.38 131 CYS A C 1
ATOM 916 O O . CYS A 1 131 ? -7.273 4.952 -8.210 1.00 97.38 131 CYS A O 1
ATOM 918 N N . PRO A 1 132 ? -9.253 5.806 -7.533 1.00 97.88 132 PRO A N 1
ATOM 919 C CA . PRO A 1 132 ? -8.748 7.152 -7.281 1.00 97.88 132 PRO A CA 1
ATOM 920 C C . PRO A 1 132 ? -7.650 7.152 -6.212 1.00 97.88 132 PRO A C 1
ATOM 922 O O . PRO A 1 132 ? -7.683 6.351 -5.278 1.00 97.88 132 PRO A O 1
ATOM 925 N N . ALA A 1 133 ? -6.671 8.047 -6.345 1.00 98.06 133 ALA A N 1
ATOM 926 C CA . ALA A 1 133 ? -5.537 8.089 -5.431 1.00 98.06 133 ALA A CA 1
ATOM 927 C C . ALA A 1 133 ? -5.033 9.510 -5.158 1.00 98.06 133 ALA A C 1
ATOM 929 O O . ALA A 1 133 ? -5.119 10.393 -6.014 1.00 98.06 133 ALA A O 1
ATOM 930 N N . THR A 1 134 ? -4.453 9.700 -3.973 1.00 98.19 134 THR A N 1
ATOM 931 C CA . THR A 1 134 ? -3.793 10.932 -3.528 1.00 98.19 134 THR A CA 1
ATOM 932 C C . THR A 1 134 ? -2.351 10.626 -3.150 1.00 98.19 134 THR A C 1
ATOM 934 O O . THR A 1 134 ? -2.094 9.734 -2.346 1.00 98.19 134 THR A O 1
ATOM 937 N N . ALA A 1 135 ? -1.402 11.370 -3.721 1.00 97.69 135 ALA A N 1
ATOM 938 C CA . ALA A 1 135 ? -0.001 11.259 -3.332 1.00 97.69 135 ALA A CA 1
ATOM 939 C C . ALA A 1 135 ? 0.225 12.018 -2.020 1.00 97.69 135 ALA A C 1
ATOM 941 O O . ALA A 1 135 ? -0.160 13.187 -1.904 1.00 97.69 135 ALA A O 1
ATOM 942 N N . VAL A 1 136 ? 0.873 11.381 -1.047 1.00 97.44 136 VAL A N 1
ATOM 943 C CA . VAL A 1 136 ? 1.209 11.991 0.239 1.00 97.44 136 VAL A CA 1
ATOM 944 C C . VAL A 1 136 ? 2.718 11.985 0.416 1.00 97.44 136 VAL A C 1
ATOM 946 O O . VAL A 1 136 ? 3.349 10.950 0.585 1.00 97.44 136 VAL A O 1
ATOM 949 N N . VAL A 1 137 ? 3.316 13.178 0.433 1.00 95.44 137 VAL A N 1
ATOM 950 C CA . VAL A 1 137 ? 4.751 13.311 0.703 1.00 95.44 137 VAL A CA 1
ATOM 951 C C . VAL A 1 137 ? 5.037 12.873 2.137 1.00 95.44 137 VAL A C 1
ATOM 953 O O . VAL A 1 137 ? 4.529 13.514 3.070 1.00 95.44 137 VAL A O 1
ATOM 956 N N . LYS A 1 138 ? 5.904 11.858 2.282 1.00 93.00 138 LYS A N 1
ATOM 957 C CA . LYS A 1 138 ? 6.228 11.196 3.556 1.00 93.00 138 LYS A CA 1
ATOM 958 C C . LYS A 1 138 ? 4.982 10.554 4.167 1.00 93.00 138 LYS A C 1
ATOM 960 O O . LYS A 1 138 ? 4.636 10.846 5.314 1.00 93.00 138 LYS A O 1
ATOM 965 N N . GLY A 1 139 ? 4.257 9.794 3.354 1.00 92.88 139 GLY A N 1
ATOM 966 C CA . GLY A 1 139 ? 3.051 9.070 3.731 1.00 92.88 139 GLY A CA 1
ATOM 967 C C . GLY A 1 139 ? 3.309 8.131 4.905 1.00 92.88 139 GLY A C 1
ATOM 968 O O . GLY A 1 139 ? 2.573 8.220 5.881 1.00 92.88 139 GLY A O 1
ATOM 969 N N . ASP A 1 140 ? 4.432 7.407 4.882 1.00 89.88 140 ASP A N 1
ATOM 970 C CA . ASP A 1 140 ? 4.953 6.526 5.948 1.00 89.88 140 ASP A CA 1
ATOM 971 C C . ASP A 1 140 ? 5.110 7.214 7.320 1.00 89.88 140 ASP A C 1
ATOM 973 O O . ASP A 1 140 ? 5.210 6.589 8.377 1.00 89.88 140 ASP A O 1
ATOM 977 N N . GLN A 1 141 ? 5.1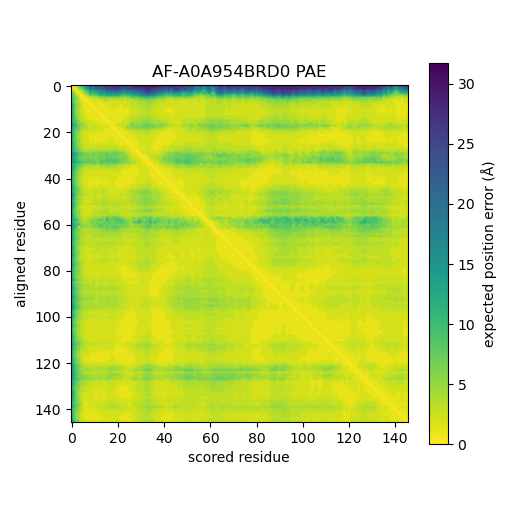63 8.547 7.324 1.00 92.38 141 GLN A N 1
ATOM 978 C CA . GLN A 1 141 ? 5.329 9.370 8.519 1.00 92.38 141 GLN A CA 1
ATOM 979 C C . GLN A 1 141 ? 4.036 10.048 8.968 1.00 92.38 141 GLN A C 1
ATOM 981 O O . GLN A 1 141 ? 4.051 10.736 9.991 1.00 92.38 141 GLN A O 1
ATOM 986 N N . ARG A 1 142 ? 2.967 9.958 8.173 1.00 93.88 142 ARG A N 1
ATOM 987 C CA . ARG A 1 142 ? 1.787 10.829 8.284 1.00 93.88 142 ARG A CA 1
ATOM 988 C C . ARG A 1 142 ? 0.463 10.082 8.216 1.00 93.88 142 ARG A C 1
ATOM 990 O O . ARG A 1 142 ? -0.489 10.573 8.807 1.00 93.88 142 ARG A O 1
ATOM 997 N N . CYS A 1 143 ? 0.405 8.960 7.513 1.00 95.56 143 CYS A N 1
ATOM 998 C CA . CYS A 1 143 ? -0.791 8.146 7.337 1.00 95.56 143 CYS A CA 1
ATOM 999 C C . CYS A 1 143 ? -0.554 6.828 8.065 1.00 95.56 143 CYS A C 1
ATOM 1001 O O . CYS A 1 143 ? 0.480 6.204 7.869 1.00 95.56 143 CYS A O 1
ATOM 1003 N N . LEU A 1 144 ? -1.480 6.400 8.914 1.00 95.81 144 LEU A N 1
ATOM 1004 C CA . LEU A 1 144 ? -1.354 5.128 9.630 1.00 95.81 144 LEU A CA 1
ATOM 1005 C C . LEU A 1 144 ? -1.407 3.912 8.691 1.00 95.81 144 LEU A C 1
ATOM 1007 O O . LEU A 1 144 ? -0.917 2.840 9.039 1.00 95.81 144 LEU A O 1
ATOM 1011 N N . SER A 1 145 ? -2.046 4.070 7.533 1.00 96.38 145 SER A N 1
ATOM 1012 C CA . SER A 1 145 ? -2.211 3.034 6.513 1.00 96.38 145 SER A CA 1
ATOM 1013 C C . SER A 1 145 ? -1.035 2.901 5.538 1.00 96.38 145 SER A C 1
ATOM 1015 O O . SER A 1 145 ? -1.002 1.914 4.804 1.00 96.38 145 SER A O 1
ATOM 1017 N N . VAL A 1 146 ? -0.107 3.867 5.506 1.00 93.75 146 VAL A N 1
ATOM 1018 C CA . VAL A 1 146 ? 1.070 3.901 4.613 1.00 93.75 146 VAL A CA 1
ATOM 1019 C C . VAL A 1 146 ? 2.309 3.542 5.420 1.00 93.75 146 VAL A C 1
ATOM 1021 O O . VAL A 1 146 ? 3.037 2.624 4.993 1.00 93.75 146 VAL A O 1
#

Mean predicted aligned error: 3.51 Å

Nearest PDB structures (foldseek):
  7uwe-assembly1_C  TM=9.176E-01  e=1.253E-13  Escherichia coli
  3o3g-assembly1_A  TM=9.076E-01  e=1.516E-12  Thermotoga maritima
  3o3h-assembly1_A  TM=9.473E-01  e=7.500E-12  Thermotoga maritima
  2etj-assembly1_A  TM=8.987E-01  e=3.479E-11  Thermotoga maritima
  2d0c-assembly1_A  TM=7.547E-01  e=1.509E-05  Geobacillus stearothermophilus

Radius of gyration: 14.82 Å; Cα contacts (8 Å, |Δi|>4): 301; chains: 1; bounding box: 38×29×42 Å